Protein AF-A0A4Q2YQ82-F1 (afdb_monomer_lite)

Sequence (130 aa):
MTSNPEAQRTDAHSRRFLKTVAGVIALMSAVQLYVMLYMTPKFGVIFADMFSEREVPPLGALVIRYQWALAAFACLLPISGWLIARYAPIPRMAAAGLAIILGVVIAQVPLTTFALLAPVIRLVNSLSPK

Secondary structure (DSSP, 8-state):
----HHHHHHHHHHHHHHHHHHHHHHHHHHHHHHIIIIIHHHHHHHHHHHTTTSPPPHHHHHHHHTHHHHHHHHHHHHHHHHHHHHH-SSHHHHHHHHHHHHHHHHHHHHHHHHHHHHHHHHHHHHHS--

Structure (mmCIF, N/CA/C/O backbone):
data_AF-A0A4Q2YQ82-F1
#
_entry.id   AF-A0A4Q2YQ82-F1
#
loop_
_atom_site.group_PDB
_atom_site.id
_atom_site.type_symbol
_atom_site.label_atom_id
_atom_site.label_alt_id
_atom_site.label_comp_id
_atom_site.label_asym_id
_atom_site.label_entity_id
_atom_site.label_seq_id
_atom_site.pdbx_PDB_ins_code
_atom_site.Cartn_x
_atom_site.Cartn_y
_atom_site.Cartn_z
_atom_site.occupancy
_atom_site.B_iso_or_equiv
_atom_site.auth_seq_id
_atom_site.auth_comp_id
_atom_site.auth_asym_id
_atom_site.auth_atom_id
_atom_site.pdbx_PDB_model_num
ATOM 1 N N . MET A 1 1 ? 29.398 -1.795 -35.913 1.00 52.28 1 MET A N 1
ATOM 2 C CA . MET A 1 1 ? 28.668 -1.163 -34.792 1.00 52.28 1 MET A CA 1
ATOM 3 C C . MET A 1 1 ? 28.914 -1.986 -33.537 1.00 52.28 1 MET A C 1
ATOM 5 O O . MET A 1 1 ? 28.228 -2.972 -33.311 1.00 52.28 1 MET A O 1
ATOM 9 N N . THR A 1 2 ? 29.955 -1.658 -32.778 1.00 53.69 2 THR A N 1
ATOM 10 C CA . THR A 1 2 ? 30.271 -2.310 -31.502 1.00 53.69 2 THR A CA 1
ATOM 11 C C . THR A 1 2 ? 29.435 -1.647 -30.411 1.00 53.69 2 THR A C 1
ATOM 13 O O . THR A 1 2 ? 29.617 -0.474 -30.097 1.00 53.69 2 THR A O 1
ATOM 16 N N . SER A 1 3 ? 28.453 -2.368 -29.873 1.00 57.53 3 SER A N 1
ATOM 17 C CA . SER A 1 3 ? 27.692 -1.917 -28.706 1.00 57.53 3 SER A CA 1
ATOM 18 C C . SER A 1 3 ? 28.648 -1.711 -27.531 1.00 57.53 3 SER A C 1
ATOM 20 O O . SER A 1 3 ? 29.357 -2.646 -27.161 1.00 57.53 3 SER A O 1
ATOM 22 N N . ASN A 1 4 ? 28.675 -0.505 -26.958 1.00 70.81 4 ASN A N 1
ATOM 23 C CA . ASN A 1 4 ? 29.512 -0.178 -25.806 1.00 70.81 4 ASN A CA 1
ATOM 24 C C . ASN A 1 4 ? 29.143 -1.103 -24.618 1.00 70.81 4 ASN A C 1
ATOM 26 O O . ASN A 1 4 ? 28.001 -1.048 -24.146 1.00 70.81 4 ASN A O 1
ATOM 30 N N . PRO A 1 5 ? 30.058 -1.966 -24.138 1.00 66.50 5 PRO A N 1
ATOM 31 C CA . PRO A 1 5 ? 29.764 -2.938 -23.083 1.00 66.50 5 PRO A CA 1
ATOM 32 C C . PRO A 1 5 ? 29.368 -2.283 -21.748 1.00 66.50 5 PRO A C 1
ATOM 34 O O . PRO A 1 5 ? 28.644 -2.894 -20.957 1.00 66.50 5 PRO A O 1
ATOM 37 N N . GLU A 1 6 ? 29.768 -1.031 -21.503 1.00 62.78 6 GLU A N 1
ATOM 38 C CA . GLU A 1 6 ? 29.341 -0.266 -20.323 1.00 62.78 6 GLU A CA 1
ATOM 39 C C . GLU A 1 6 ? 27.854 0.114 -20.382 1.00 62.78 6 GLU A C 1
ATOM 41 O O . GLU A 1 6 ? 27.138 -0.008 -19.383 1.00 62.78 6 GLU A O 1
ATOM 46 N N . ALA A 1 7 ? 27.346 0.481 -21.565 1.00 61.66 7 ALA A N 1
ATOM 47 C CA . ALA A 1 7 ? 25.927 0.780 -21.760 1.00 61.66 7 ALA A CA 1
ATOM 48 C C . ALA A 1 7 ? 25.063 -0.474 -21.522 1.00 61.66 7 ALA A C 1
ATOM 50 O O . ALA A 1 7 ? 24.072 -0.422 -20.793 1.00 61.66 7 ALA A O 1
ATOM 51 N N . GLN A 1 8 ? 25.507 -1.638 -22.014 1.00 62.38 8 GLN A N 1
ATOM 52 C CA . GLN A 1 8 ? 24.805 -2.911 -21.798 1.00 62.38 8 GLN A CA 1
ATOM 53 C C . GLN A 1 8 ? 24.761 -3.349 -20.322 1.00 62.38 8 GLN A C 1
ATOM 55 O O . GLN A 1 8 ? 23.740 -3.876 -19.869 1.00 62.38 8 GLN A O 1
ATOM 60 N N . ARG A 1 9 ? 25.829 -3.123 -19.540 1.00 64.06 9 ARG A N 1
ATOM 61 C CA . ARG A 1 9 ? 25.835 -3.430 -18.094 1.00 64.06 9 ARG A CA 1
ATOM 62 C C . ARG A 1 9 ? 24.880 -2.528 -17.308 1.00 64.06 9 ARG A C 1
ATOM 64 O O . ARG A 1 9 ? 24.170 -3.012 -16.423 1.00 64.06 9 ARG A O 1
ATOM 71 N N . THR A 1 10 ? 24.829 -1.246 -17.661 1.00 64.25 10 THR A N 1
ATOM 72 C CA . THR A 1 10 ? 23.986 -0.245 -16.989 1.00 64.25 10 THR A CA 1
ATOM 73 C C . THR A 1 10 ? 22.493 -0.526 -17.210 1.00 64.25 10 THR A C 1
ATOM 75 O O . THR A 1 10 ? 21.688 -0.438 -16.274 1.00 64.25 10 THR A O 1
ATOM 78 N N . ASP A 1 11 ? 22.125 -0.986 -18.407 1.00 66.88 11 ASP A N 1
ATOM 79 C CA . ASP A 1 11 ? 20.749 -1.367 -18.742 1.00 66.88 11 ASP A CA 1
ATOM 80 C C . ASP A 1 11 ? 20.297 -2.648 -18.025 1.00 66.88 11 ASP A C 1
ATOM 82 O O . ASP A 1 11 ? 19.166 -2.728 -17.530 1.00 66.88 11 ASP A O 1
ATOM 86 N N . ALA A 1 12 ? 21.174 -3.650 -17.920 1.00 71.94 12 ALA A N 1
ATOM 87 C CA . ALA A 1 12 ? 20.868 -4.900 -17.226 1.00 71.94 12 ALA A CA 1
ATOM 88 C C . ALA A 1 12 ? 20.663 -4.689 -15.715 1.00 71.94 12 ALA A C 1
ATOM 90 O O . ALA A 1 12 ? 19.720 -5.242 -15.136 1.00 71.94 12 ALA A O 1
ATOM 91 N N . HIS A 1 13 ? 21.502 -3.859 -15.084 1.00 74.62 13 HIS A N 1
ATOM 92 C CA . HIS A 1 13 ? 21.362 -3.498 -13.673 1.00 74.62 13 HIS A CA 1
ATOM 93 C C . HIS A 1 13 ? 20.066 -2.711 -13.419 1.00 74.62 13 HIS A C 1
ATOM 95 O O . HIS A 1 13 ? 19.300 -3.051 -12.515 1.00 74.62 13 HIS A O 1
ATOM 101 N N . SER A 1 14 ? 19.760 -1.730 -14.273 1.00 72.56 14 SER A N 1
ATOM 102 C CA . SER A 1 14 ? 18.537 -0.919 -14.173 1.00 72.56 14 SER A CA 1
ATOM 103 C C . SER A 1 14 ? 17.269 -1.766 -14.301 1.00 72.56 14 SER A C 1
ATOM 105 O O . SER A 1 14 ? 16.339 -1.627 -13.509 1.00 72.56 14 SER A O 1
ATOM 107 N N . ARG A 1 15 ? 17.236 -2.718 -15.241 1.00 75.19 15 ARG A N 1
ATOM 108 C CA . ARG A 1 15 ? 16.094 -3.636 -15.404 1.00 75.19 15 ARG A CA 1
ATOM 109 C C . ARG A 1 15 ? 15.919 -4.579 -14.215 1.00 75.19 15 ARG A C 1
ATOM 111 O O . ARG A 1 15 ? 14.782 -4.870 -13.847 1.00 75.19 15 ARG A O 1
ATOM 118 N N . ARG A 1 16 ? 17.011 -5.068 -13.614 1.00 81.50 16 ARG A N 1
ATOM 119 C CA . ARG A 1 16 ? 16.941 -5.877 -12.383 1.00 81.50 16 ARG A CA 1
ATOM 120 C C . ARG A 1 16 ? 16.402 -5.053 -11.218 1.0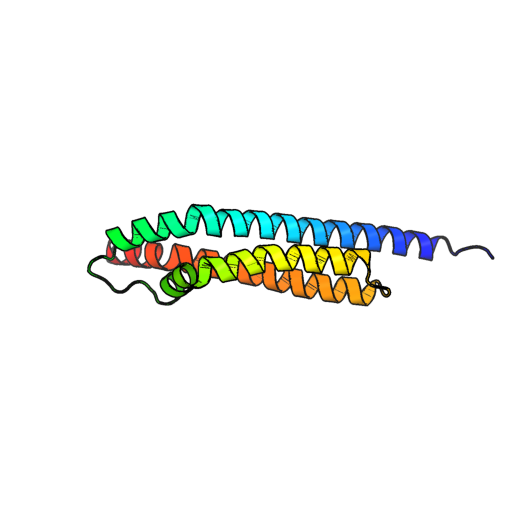0 81.50 16 ARG A C 1
ATOM 122 O O . ARG A 1 16 ? 15.481 -5.512 -10.555 1.00 81.50 16 ARG A O 1
ATOM 129 N N . PHE A 1 17 ? 16.900 -3.832 -11.035 1.00 81.75 17 PHE A N 1
ATOM 130 C CA . PHE A 1 17 ? 16.421 -2.919 -9.998 1.00 81.75 17 PHE A CA 1
ATOM 131 C C . PHE A 1 17 ? 14.915 -2.641 -10.120 1.00 81.75 17 PHE A C 1
ATOM 133 O O . PHE A 1 17 ? 14.182 -2.824 -9.152 1.00 81.75 17 PHE A O 1
ATOM 140 N N . LEU A 1 18 ? 14.426 -2.302 -11.319 1.00 80.50 18 LEU A N 1
ATOM 141 C CA . LEU A 1 18 ? 12.998 -2.050 -11.561 1.00 80.50 18 LEU A CA 1
ATOM 142 C C . LEU A 1 18 ? 12.124 -3.274 -11.237 1.00 80.50 18 LEU A C 1
ATOM 144 O O . LEU A 1 18 ? 11.061 -3.125 -10.638 1.00 80.50 18 LEU A O 1
ATOM 148 N N . LYS A 1 19 ? 12.582 -4.487 -11.582 1.00 80.06 19 LYS A N 1
ATOM 149 C CA . LYS A 1 19 ? 11.882 -5.735 -11.233 1.00 80.06 19 LYS A CA 1
ATOM 150 C C . LYS A 1 19 ? 11.841 -5.968 -9.726 1.00 80.06 19 LYS A C 1
ATOM 152 O O . LYS A 1 19 ? 10.790 -6.340 -9.212 1.00 80.06 19 LYS A O 1
ATOM 157 N N . THR A 1 20 ? 12.952 -5.736 -9.026 1.00 84.25 20 THR A N 1
ATOM 158 C CA . THR A 1 20 ? 13.005 -5.853 -7.564 1.00 84.25 20 THR A CA 1
ATOM 159 C C . THR A 1 20 ? 12.040 -4.871 -6.909 1.00 84.25 20 THR A C 1
ATOM 161 O O . THR A 1 20 ? 11.242 -5.281 -6.073 1.00 84.25 20 THR A O 1
ATOM 164 N N . VAL A 1 21 ? 12.044 -3.603 -7.330 1.00 81.69 21 VAL A N 1
ATOM 165 C CA . VAL A 1 21 ? 11.141 -2.574 -6.789 1.00 81.69 21 VAL A CA 1
ATOM 166 C C . VAL A 1 21 ? 9.675 -2.927 -7.045 1.00 81.69 21 VAL A C 1
ATOM 168 O O . VAL A 1 21 ? 8.868 -2.879 -6.120 1.00 81.69 21 VAL A O 1
ATOM 171 N N . ALA A 1 22 ? 9.326 -3.353 -8.262 1.00 82.12 22 ALA A N 1
ATOM 172 C CA . ALA A 1 22 ? 7.971 -3.809 -8.573 1.00 82.12 22 ALA A CA 1
ATOM 173 C C . ALA A 1 22 ? 7.557 -5.025 -7.719 1.00 82.12 22 ALA A C 1
ATOM 175 O O . ALA A 1 22 ? 6.423 -5.086 -7.245 1.00 82.12 22 ALA A O 1
ATOM 176 N N . GLY A 1 23 ? 8.480 -5.962 -7.475 1.00 83.94 23 GLY A N 1
ATOM 177 C CA . GLY A 1 23 ? 8.258 -7.103 -6.585 1.00 83.94 23 GLY A CA 1
ATOM 178 C C . GLY A 1 23 ? 8.024 -6.691 -5.129 1.00 83.94 23 GLY A C 1
ATOM 179 O O . GLY A 1 23 ? 7.109 -7.207 -4.492 1.00 83.94 23 GLY A O 1
ATOM 180 N N . VAL A 1 24 ? 8.791 -5.725 -4.616 1.00 85.75 24 VAL A N 1
ATOM 181 C CA . VAL A 1 24 ? 8.604 -5.173 -3.263 1.00 85.75 24 VAL A CA 1
ATOM 182 C C . VAL A 1 24 ? 7.245 -4.486 -3.135 1.00 85.75 24 VAL A C 1
ATOM 184 O O . VAL A 1 24 ? 6.541 -4.731 -2.158 1.00 85.75 24 VAL A O 1
ATOM 187 N N . ILE A 1 25 ? 6.841 -3.688 -4.129 1.00 85.81 25 ILE A N 1
ATOM 188 C CA . ILE A 1 25 ? 5.512 -3.055 -4.165 1.00 85.81 25 ILE A CA 1
ATOM 189 C C . ILE A 1 25 ? 4.419 -4.127 -4.119 1.00 85.81 25 ILE A C 1
ATOM 191 O O . ILE A 1 25 ? 3.518 -4.038 -3.291 1.00 85.81 25 ILE A O 1
ATOM 195 N N . ALA A 1 26 ? 4.521 -5.172 -4.946 1.00 85.25 26 ALA A N 1
ATOM 196 C CA . ALA A 1 26 ? 3.558 -6.272 -4.953 1.00 85.25 26 ALA A CA 1
ATOM 197 C C . ALA A 1 26 ? 3.477 -7.002 -3.606 1.00 85.25 26 ALA A C 1
ATOM 199 O O . ALA A 1 26 ? 2.377 -7.273 -3.124 1.00 85.25 26 ALA A O 1
ATOM 200 N N . LEU A 1 27 ? 4.621 -7.274 -2.974 1.00 87.00 27 LEU A N 1
ATOM 201 C CA . LEU A 1 27 ? 4.671 -7.919 -1.665 1.00 87.00 27 LEU A CA 1
ATOM 202 C C . LEU A 1 27 ? 4.028 -7.045 -0.578 1.00 87.00 27 LEU A C 1
ATOM 204 O O . LEU A 1 27 ? 3.185 -7.529 0.174 1.00 87.00 27 LEU A O 1
ATOM 208 N N . MET A 1 28 ? 4.388 -5.761 -0.512 1.00 84.44 28 MET A N 1
ATOM 209 C CA . MET A 1 28 ? 3.820 -4.818 0.459 1.00 84.44 28 MET A CA 1
ATOM 210 C C . MET A 1 28 ? 2.307 -4.666 0.269 1.00 84.44 28 MET A C 1
ATOM 212 O O . MET A 1 28 ? 1.554 -4.723 1.239 1.00 84.44 28 MET A O 1
ATOM 216 N N . SER A 1 29 ? 1.853 -4.559 -0.979 1.00 83.00 29 SER A N 1
ATOM 217 C CA . SER A 1 29 ? 0.435 -4.530 -1.332 1.00 83.00 29 SER A CA 1
ATOM 218 C C . SER A 1 29 ? -0.310 -5.796 -0.917 1.00 83.00 29 SER A C 1
ATOM 220 O O . SER A 1 29 ? -1.420 -5.698 -0.401 1.00 83.00 29 SER A O 1
ATOM 222 N N . ALA A 1 30 ? 0.288 -6.979 -1.090 1.00 83.81 30 ALA A N 1
ATOM 223 C CA . ALA A 1 30 ? -0.311 -8.240 -0.656 1.00 83.81 30 ALA A CA 1
ATOM 224 C C . ALA A 1 30 ? -0.449 -8.309 0.873 1.00 83.81 30 ALA A C 1
ATOM 226 O O . ALA A 1 30 ? -1.509 -8.678 1.381 1.00 83.81 30 ALA A O 1
ATOM 227 N N . VAL A 1 31 ? 0.588 -7.892 1.611 1.00 85.31 31 VAL A N 1
ATOM 228 C CA . VAL A 1 31 ? 0.531 -7.777 3.078 1.00 85.31 31 VAL A CA 1
ATOM 229 C C . VAL A 1 31 ? -0.564 -6.796 3.494 1.00 85.31 31 VAL A C 1
ATOM 231 O O . VAL A 1 31 ? -1.344 -7.087 4.399 1.00 85.31 31 VAL A O 1
ATOM 234 N N . GLN A 1 32 ? -0.678 -5.656 2.815 1.00 81.38 32 GLN A N 1
ATOM 235 C CA . GLN A 1 32 ? -1.689 -4.656 3.136 1.00 81.38 32 GLN A CA 1
ATOM 236 C C . GLN A 1 32 ? -3.108 -5.134 2.827 1.00 81.38 32 GLN A C 1
ATOM 238 O O . GLN A 1 32 ? -4.012 -4.913 3.629 1.00 81.38 32 GLN A O 1
ATOM 243 N N . LEU A 1 33 ? -3.301 -5.842 1.714 1.00 84.44 33 LEU A N 1
ATOM 244 C CA . LEU A 1 33 ? -4.572 -6.474 1.381 1.00 84.44 33 LEU A CA 1
ATOM 245 C C . LEU A 1 33 ? -4.958 -7.518 2.437 1.00 84.44 33 LEU A C 1
ATOM 247 O O . LEU A 1 33 ? -6.103 -7.541 2.879 1.00 84.44 33 LEU A O 1
ATOM 251 N N . TYR A 1 34 ? -4.000 -8.327 2.895 1.00 84.75 34 TYR A N 1
ATOM 252 C CA . TYR A 1 34 ? -4.219 -9.277 3.985 1.00 84.75 34 TYR A CA 1
ATOM 253 C C . TYR A 1 34 ? -4.647 -8.569 5.278 1.00 84.75 34 TYR A C 1
ATOM 255 O O . TYR A 1 34 ? -5.656 -8.940 5.874 1.00 84.75 34 TYR A O 1
ATOM 263 N N . VAL A 1 35 ? -3.944 -7.509 5.692 1.00 80.19 35 VAL A N 1
ATOM 264 C CA . VAL A 1 35 ? -4.328 -6.714 6.871 1.00 80.19 35 VAL A CA 1
ATOM 265 C C . VAL A 1 35 ? -5.736 -6.130 6.698 1.00 80.19 35 VAL A C 1
ATOM 267 O O . VAL A 1 35 ? -6.558 -6.245 7.605 1.00 80.19 35 VAL A O 1
ATOM 270 N N . MET A 1 36 ? -6.058 -5.579 5.528 1.00 78.06 36 MET A N 1
ATOM 271 C CA . MET A 1 36 ? -7.370 -4.975 5.275 1.00 78.06 36 MET A CA 1
ATOM 272 C C . MET A 1 36 ? -8.515 -5.988 5.274 1.00 78.06 36 MET A C 1
ATOM 274 O O . MET A 1 36 ? -9.570 -5.707 5.834 1.00 78.06 36 MET A O 1
ATOM 278 N N . LEU A 1 37 ? -8.324 -7.162 4.672 1.00 82.50 37 LEU A N 1
ATOM 279 C CA . LEU A 1 37 ? -9.383 -8.167 4.556 1.00 82.50 37 LEU A CA 1
ATOM 280 C C . LEU A 1 37 ? -9.537 -9.024 5.816 1.00 82.50 37 LEU A C 1
ATOM 282 O O . LEU A 1 37 ? -10.649 -9.444 6.121 1.00 82.50 37 LEU A O 1
ATOM 286 N N . TYR A 1 38 ? -8.451 -9.292 6.546 1.00 81.94 38 TYR A N 1
ATOM 287 C CA . TYR A 1 38 ? -8.477 -10.200 7.699 1.00 81.94 38 TYR A CA 1
ATOM 288 C C . TYR A 1 38 ? -8.356 -9.506 9.055 1.00 81.94 38 TYR A C 1
ATOM 290 O O . TYR A 1 38 ? -9.004 -9.942 10.008 1.00 81.94 38 TYR A O 1
ATOM 298 N N . MET A 1 39 ? -7.530 -8.464 9.182 1.00 74.56 39 MET A N 1
ATOM 299 C CA . MET A 1 39 ? -7.312 -7.796 10.471 1.00 74.56 39 MET A CA 1
ATOM 300 C C . MET A 1 39 ? -8.353 -6.705 10.718 1.00 74.56 39 MET A C 1
ATOM 302 O O . MET A 1 39 ? -8.956 -6.700 11.788 1.00 74.56 39 MET A O 1
ATOM 306 N N . THR A 1 40 ? -8.627 -5.826 9.748 1.00 75.50 40 THR A N 1
ATOM 307 C CA . THR A 1 40 ? -9.602 -4.725 9.899 1.00 75.50 40 THR A CA 1
ATOM 308 C C . THR A 1 40 ? -10.983 -5.172 10.394 1.00 75.50 40 THR A C 1
ATOM 310 O O . THR A 1 40 ? -11.453 -4.576 11.362 1.00 75.50 40 THR A O 1
ATOM 313 N N . PRO A 1 41 ? -11.637 -6.218 9.845 1.00 74.88 41 PRO A N 1
ATOM 314 C CA . PRO A 1 41 ? -12.937 -6.648 10.363 1.00 74.88 41 PRO A CA 1
ATOM 315 C C . PRO A 1 41 ? -12.850 -7.196 11.792 1.00 74.88 41 PRO A C 1
ATOM 317 O O . PRO A 1 41 ? -13.735 -6.925 12.599 1.00 74.88 41 PRO A O 1
ATOM 320 N N . LYS A 1 42 ? -11.764 -7.900 12.148 1.00 75.62 42 LYS A N 1
ATOM 321 C CA . LYS A 1 42 ? -11.545 -8.374 13.525 1.00 75.62 42 LYS A CA 1
ATOM 322 C C . LYS A 1 42 ? -11.361 -7.211 14.495 1.00 75.62 42 LYS A C 1
ATOM 324 O O . LYS A 1 42 ? -11.969 -7.209 15.559 1.00 75.62 42 LYS A O 1
ATOM 329 N N . PHE A 1 43 ? -10.576 -6.207 14.109 1.00 70.88 43 PHE A N 1
ATOM 330 C CA . PHE A 1 43 ? -10.451 -4.967 14.871 1.00 70.88 43 PHE A CA 1
ATOM 331 C C . PHE A 1 43 ? -11.787 -4.227 14.975 1.00 70.88 43 PHE A C 1
ATOM 333 O O . PHE A 1 43 ? -12.094 -3.707 16.037 1.00 70.88 43 PHE A O 1
ATOM 340 N N . GLY A 1 44 ? -12.610 -4.230 13.923 1.00 68.06 44 GLY A N 1
ATOM 341 C CA . GLY A 1 44 ? -13.952 -3.650 13.945 1.00 68.06 44 GLY A CA 1
ATOM 342 C C . GLY A 1 44 ? -14.862 -4.281 15.001 1.00 68.06 44 GLY A C 1
ATOM 343 O O . GLY A 1 44 ? -15.491 -3.550 15.758 1.00 68.06 44 GLY A O 1
ATOM 344 N N . VAL A 1 45 ? -14.877 -5.616 15.103 1.00 72.31 45 VAL A N 1
ATOM 345 C CA . VAL A 1 45 ? -15.632 -6.337 16.149 1.00 72.31 45 VAL A CA 1
ATOM 346 C C . VAL A 1 45 ? -15.083 -6.005 17.535 1.00 72.31 45 VAL A C 1
ATOM 348 O O . VAL A 1 45 ? -15.828 -5.596 18.416 1.00 72.31 45 VAL A O 1
ATOM 351 N N . ILE A 1 46 ? -13.762 -6.089 17.700 1.00 71.12 46 ILE A N 1
ATOM 352 C CA . ILE A 1 46 ? -13.090 -5.782 18.964 1.00 71.12 46 ILE A CA 1
ATOM 353 C C . ILE A 1 46 ? -13.375 -4.339 19.416 1.00 71.12 46 ILE A C 1
ATOM 355 O O . ILE A 1 46 ? -13.594 -4.090 20.598 1.00 71.12 46 ILE A O 1
ATOM 359 N N . PHE A 1 47 ? -13.381 -3.373 18.496 1.00 68.06 47 PHE A N 1
ATOM 360 C CA . PHE A 1 47 ? -13.699 -1.987 18.827 1.00 68.06 47 PHE A CA 1
ATOM 361 C C . PHE A 1 47 ? -15.178 -1.780 19.114 1.00 68.06 47 PHE A C 1
ATOM 363 O O . PHE A 1 47 ? -15.479 -1.025 20.028 1.00 68.06 47 PHE A O 1
ATOM 370 N N . ALA A 1 48 ? -16.084 -2.445 18.398 1.00 67.50 48 ALA A N 1
ATOM 371 C CA . ALA A 1 48 ? -17.507 -2.389 18.720 1.00 67.50 48 ALA A CA 1
ATOM 372 C C . ALA A 1 48 ? -17.781 -2.896 20.148 1.00 67.50 48 ALA A C 1
ATOM 374 O O . ALA A 1 48 ? -18.540 -2.262 20.879 1.00 67.50 48 ALA A O 1
ATOM 375 N N . ASP A 1 49 ? -17.092 -3.960 20.569 1.00 67.88 49 ASP A N 1
ATOM 376 C CA . ASP A 1 49 ? -17.205 -4.501 21.927 1.00 67.88 49 ASP A CA 1
ATOM 377 C C . ASP A 1 49 ? -16.550 -3.588 22.978 1.00 67.88 49 ASP A C 1
ATOM 379 O O . ASP A 1 49 ? -17.130 -3.336 24.034 1.00 67.88 49 ASP A O 1
ATOM 383 N N . MET A 1 50 ? -15.349 -3.061 22.705 1.00 64.19 50 MET A N 1
ATOM 384 C CA . MET A 1 50 ? -14.582 -2.263 23.677 1.00 64.19 50 MET A CA 1
ATOM 385 C C . MET A 1 50 ? -15.014 -0.792 23.781 1.00 64.19 50 MET A C 1
ATOM 387 O O . MET A 1 50 ? -14.746 -0.147 24.796 1.00 64.19 50 MET A O 1
ATOM 391 N N . PHE A 1 51 ? -15.642 -0.242 22.742 1.00 62.75 51 PHE A N 1
ATOM 392 C CA . PHE A 1 51 ? -16.042 1.165 22.648 1.00 62.75 51 PHE A CA 1
ATOM 393 C C . PHE A 1 51 ? -17.565 1.338 22.548 1.00 62.75 51 PHE A C 1
ATOM 395 O O . PHE A 1 51 ? -18.029 2.392 22.125 1.00 62.75 51 PHE A O 1
ATOM 402 N N . SER A 1 52 ? -18.359 0.354 22.985 1.00 57.00 52 SER A N 1
ATOM 403 C CA . SER A 1 52 ? -19.830 0.452 23.018 1.00 57.00 52 SER A CA 1
ATOM 404 C C . SER A 1 52 ? -20.352 1.712 23.735 1.00 57.00 52 SER A C 1
ATOM 406 O O . SER A 1 52 ? -21.424 2.206 23.395 1.00 57.00 52 SER A O 1
ATOM 408 N N . GLU A 1 53 ? -19.559 2.289 24.648 1.00 55.19 53 GLU A N 1
ATOM 409 C CA . GLU A 1 53 ? -19.860 3.538 25.366 1.00 55.19 53 GLU A CA 1
ATOM 410 C C . GLU A 1 53 ? -18.922 4.725 25.039 1.00 55.19 53 GLU A C 1
ATOM 412 O O . GLU A 1 53 ? -19.046 5.793 25.640 1.00 55.19 53 GLU A O 1
ATOM 417 N N . ARG A 1 54 ? -17.955 4.588 24.117 1.00 56.66 54 ARG A N 1
ATOM 418 C CA . ARG A 1 54 ? -16.952 5.638 23.820 1.00 56.66 54 ARG A CA 1
ATOM 419 C C . ARG A 1 54 ? -16.802 5.867 22.315 1.00 56.66 54 ARG A C 1
ATOM 421 O O . ARG A 1 54 ? -16.783 4.931 21.534 1.00 56.66 54 ARG A O 1
ATOM 428 N N . GLU A 1 55 ? -16.626 7.114 21.885 1.00 61.75 55 GLU A N 1
ATOM 429 C CA . GLU A 1 55 ? -16.446 7.424 20.459 1.00 61.75 55 GLU A CA 1
ATOM 430 C C . GLU A 1 55 ? -15.190 6.744 19.879 1.00 61.75 55 GLU A C 1
ATOM 432 O O . GLU A 1 55 ? -14.068 6.929 20.366 1.00 61.75 55 GLU A O 1
ATOM 437 N N . VAL A 1 56 ? -15.373 5.963 18.808 1.00 61.53 56 VAL A N 1
ATOM 438 C CA . VAL A 1 56 ? -14.267 5.358 18.053 1.00 61.53 56 VAL A CA 1
ATOM 439 C C . VAL A 1 56 ? -13.400 6.481 17.468 1.00 61.53 56 VAL A C 1
ATOM 441 O O . VAL A 1 56 ? -13.939 7.411 16.864 1.00 61.53 56 VAL A O 1
ATOM 444 N N . PRO A 1 57 ? -12.058 6.419 17.581 1.00 65.75 57 PRO A N 1
ATOM 445 C CA . PRO A 1 57 ? -11.188 7.445 17.020 1.00 65.75 57 PRO A CA 1
ATOM 446 C C . PRO A 1 57 ? -11.461 7.663 15.521 1.00 65.75 57 PRO A C 1
ATOM 448 O O . PRO A 1 57 ? -11.560 6.680 14.777 1.00 65.75 57 PRO A O 1
ATOM 451 N N . PRO A 1 58 ? -11.509 8.921 15.040 1.00 68.19 58 PRO A N 1
ATOM 452 C CA . PRO A 1 58 ? -11.943 9.242 13.678 1.00 68.19 58 PRO A CA 1
ATOM 453 C C . PRO A 1 58 ? -11.104 8.544 12.599 1.00 68.19 58 PRO A C 1
ATOM 455 O O . PRO A 1 58 ? -11.639 8.125 11.579 1.00 68.19 58 PRO A O 1
ATOM 458 N N . LEU A 1 59 ? -9.806 8.337 12.848 1.00 65.25 59 LEU A N 1
ATOM 459 C CA . LEU A 1 59 ? -8.914 7.598 11.946 1.00 65.25 59 LEU A CA 1
ATOM 460 C C . LEU A 1 59 ? -9.281 6.109 11.821 1.00 65.25 59 LEU A C 1
ATOM 462 O O . LEU A 1 59 ? -9.259 5.573 10.716 1.00 65.25 59 LEU A O 1
ATOM 466 N N . GLY A 1 60 ? -9.652 5.450 12.922 1.00 67.19 60 GLY A N 1
ATOM 467 C CA . GLY A 1 60 ? -10.066 4.043 12.912 1.00 67.19 60 GLY A CA 1
ATOM 468 C C . GLY A 1 60 ? -11.410 3.852 12.205 1.00 67.19 60 GLY A C 1
ATOM 469 O O . GLY A 1 60 ? -11.551 2.962 11.366 1.00 67.19 60 GLY A O 1
ATOM 470 N N . ALA A 1 61 ? -12.365 4.755 12.456 1.00 69.81 61 ALA A N 1
ATOM 471 C CA . ALA A 1 61 ? -13.654 4.768 11.764 1.00 69.81 61 ALA A CA 1
ATOM 472 C C . ALA A 1 61 ? -13.497 4.965 10.245 1.00 69.81 61 ALA A C 1
ATOM 474 O O . ALA A 1 61 ? -14.193 4.325 9.455 1.00 69.81 61 ALA A O 1
ATOM 475 N N . LEU A 1 62 ? -12.549 5.811 9.825 1.00 71.00 62 LEU A N 1
ATOM 476 C CA . LEU A 1 62 ? -12.268 6.068 8.413 1.00 71.00 62 LEU A CA 1
ATOM 477 C C . LEU A 1 62 ? -11.691 4.827 7.713 1.00 71.00 62 LEU A C 1
ATOM 479 O O . LEU A 1 62 ? -12.125 4.495 6.611 1.00 71.00 62 LEU A O 1
ATOM 483 N N . VAL A 1 63 ? -10.780 4.098 8.367 1.00 72.31 63 VAL A N 1
ATOM 484 C CA . VAL A 1 63 ? -10.213 2.851 7.823 1.00 72.31 63 VAL A CA 1
ATOM 485 C C . VAL A 1 63 ? -11.268 1.755 7.696 1.00 72.31 63 VAL A C 1
ATOM 487 O O . VAL A 1 63 ? -11.323 1.100 6.658 1.00 72.31 63 VAL A O 1
ATOM 490 N N . ILE A 1 64 ? -12.138 1.586 8.695 1.00 74.44 64 ILE A N 1
ATOM 491 C CA . ILE A 1 64 ? -13.223 0.593 8.639 1.00 74.44 64 ILE A CA 1
ATOM 492 C C . ILE A 1 64 ? -14.215 0.949 7.523 1.00 74.44 64 ILE A C 1
ATOM 494 O O . ILE A 1 64 ? -14.563 0.100 6.701 1.00 74.44 64 ILE A O 1
ATOM 498 N N . ARG A 1 65 ? -14.630 2.221 7.436 1.00 79.06 65 ARG A N 1
ATOM 499 C CA . ARG A 1 65 ? -15.601 2.684 6.433 1.00 79.06 65 ARG A CA 1
ATOM 500 C C . ARG A 1 65 ? -15.082 2.550 5.003 1.00 79.06 65 ARG A C 1
ATOM 502 O O . ARG A 1 65 ? -15.840 2.166 4.116 1.00 79.06 65 ARG A O 1
ATOM 509 N N . TYR A 1 66 ? -13.807 2.857 4.772 1.00 78.88 66 TYR A N 1
ATOM 510 C CA . TYR A 1 66 ? -13.197 2.833 3.441 1.00 78.88 66 TYR A CA 1
ATOM 511 C C . TYR A 1 66 ? -12.338 1.587 3.181 1.00 78.88 66 TYR A C 1
ATOM 513 O O . TYR A 1 66 ? -11.554 1.584 2.232 1.00 78.88 66 TYR A O 1
ATOM 521 N N . GLN A 1 67 ? -12.501 0.508 3.957 1.00 77.44 67 GLN A N 1
ATOM 522 C CA . GLN A 1 67 ? -11.678 -0.708 3.843 1.00 77.44 67 GLN A CA 1
ATOM 523 C C . GLN A 1 67 ? -11.636 -1.277 2.415 1.00 77.44 67 GLN A C 1
ATOM 525 O O . GLN A 1 67 ? -10.580 -1.672 1.929 1.00 77.44 67 GLN A O 1
ATOM 530 N N . TRP A 1 68 ? -12.769 -1.254 1.707 1.00 78.50 68 TRP A N 1
ATOM 531 C CA . TRP A 1 68 ? -12.879 -1.771 0.343 1.00 78.50 68 TRP A CA 1
ATOM 532 C C . TRP A 1 68 ? -12.177 -0.875 -0.673 1.00 78.50 68 TRP A C 1
ATOM 534 O O . TRP A 1 68 ? -11.526 -1.374 -1.587 1.00 78.50 68 TRP A O 1
ATOM 544 N N . ALA A 1 69 ? -12.255 0.445 -0.486 1.00 80.94 69 ALA A N 1
ATOM 545 C CA . ALA A 1 69 ? -11.512 1.392 -1.307 1.00 80.94 69 ALA A CA 1
ATOM 546 C C . ALA A 1 69 ? -10.002 1.217 -1.086 1.00 80.94 69 ALA A C 1
ATOM 548 O O . ALA A 1 69 ? -9.247 1.128 -2.050 1.00 80.94 69 ALA A O 1
ATOM 549 N N . LEU A 1 70 ? -9.565 1.078 0.169 1.00 78.31 70 LEU A N 1
ATOM 550 C CA . LEU A 1 70 ? -8.163 0.825 0.516 1.00 78.31 70 LEU A CA 1
ATOM 551 C C . LEU A 1 70 ? -7.658 -0.511 -0.051 1.00 78.31 70 LEU A C 1
ATOM 553 O O . LEU A 1 70 ? -6.543 -0.563 -0.567 1.00 78.31 70 LEU A O 1
ATOM 557 N N . ALA A 1 71 ? -8.478 -1.565 -0.015 1.00 79.31 71 ALA A N 1
ATOM 558 C CA . ALA A 1 71 ? -8.173 -2.852 -0.636 1.00 79.31 71 ALA A CA 1
ATOM 559 C C . ALA A 1 71 ? -8.051 -2.737 -2.166 1.00 79.31 71 ALA A C 1
ATOM 561 O O . ALA A 1 71 ? -7.101 -3.257 -2.750 1.00 79.31 71 ALA A O 1
ATOM 562 N N . ALA A 1 72 ? -8.954 -1.998 -2.818 1.00 83.56 72 ALA A N 1
ATOM 563 C CA . ALA A 1 72 ? -8.864 -1.730 -4.251 1.00 83.56 72 ALA A CA 1
ATOM 564 C C . ALA A 1 72 ? -7.577 -0.963 -4.602 1.00 83.56 72 ALA A C 1
ATOM 566 O O . ALA A 1 72 ? -6.870 -1.350 -5.533 1.00 83.56 72 ALA A O 1
ATOM 567 N N . PHE A 1 73 ? -7.211 0.062 -3.824 1.00 81.50 73 PHE A N 1
ATOM 568 C CA . PHE A 1 73 ? -5.938 0.773 -3.991 1.00 81.50 73 PHE A CA 1
ATOM 569 C C . PHE A 1 73 ? -4.728 -0.148 -3.805 1.00 81.50 73 PHE A C 1
ATOM 571 O O . PHE A 1 73 ? -3.802 -0.104 -4.619 1.00 81.50 73 PHE A O 1
ATOM 578 N N . AL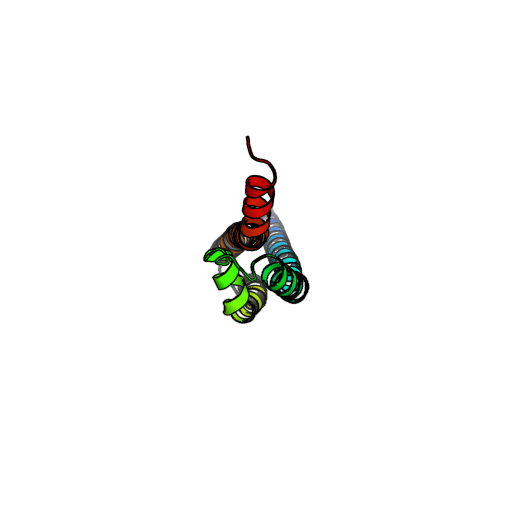A A 1 74 ? -4.757 -1.026 -2.798 1.00 81.50 74 ALA A N 1
ATOM 579 C CA . ALA A 1 74 ? -3.701 -2.008 -2.572 1.00 81.50 74 ALA A CA 1
ATOM 580 C C . ALA A 1 74 ? -3.513 -2.941 -3.780 1.00 81.50 74 ALA A C 1
ATOM 582 O O . ALA A 1 74 ? -2.378 -3.306 -4.072 1.00 81.50 74 ALA A O 1
ATOM 583 N N . CYS A 1 75 ? -4.576 -3.263 -4.526 1.00 84.81 75 CYS A N 1
ATOM 584 C CA . CYS A 1 75 ? -4.503 -4.045 -5.765 1.00 84.81 75 CYS A CA 1
ATOM 585 C C . CYS A 1 75 ? -4.078 -3.221 -6.996 1.00 84.81 75 CYS A C 1
ATOM 587 O O . CYS A 1 75 ? -3.342 -3.720 -7.846 1.00 84.81 75 CYS A O 1
ATOM 589 N N . LEU A 1 76 ? -4.507 -1.961 -7.113 1.00 85.62 76 LEU A N 1
ATOM 590 C CA . LEU A 1 76 ? -4.220 -1.113 -8.280 1.00 85.62 76 LEU A CA 1
ATOM 591 C C . LEU A 1 76 ? -2.763 -0.619 -8.329 1.00 85.62 76 LEU A C 1
ATOM 593 O O . LEU A 1 76 ? -2.188 -0.487 -9.414 1.00 85.62 76 LEU A O 1
ATOM 597 N N . LEU A 1 77 ? -2.137 -0.374 -7.177 1.00 83.25 77 LEU A N 1
ATOM 598 C CA . LEU A 1 77 ? -0.736 0.059 -7.085 1.00 83.25 77 LEU A CA 1
ATOM 599 C C . LEU A 1 77 ? 0.273 -0.951 -7.678 1.00 83.25 77 LEU A C 1
ATOM 601 O O . LEU A 1 77 ? 1.103 -0.546 -8.491 1.00 83.25 77 LEU A O 1
ATOM 605 N N . PRO A 1 78 ? 0.218 -2.259 -7.377 1.00 81.25 78 PRO A N 1
ATOM 606 C CA . PRO A 1 78 ? 1.135 -3.225 -7.969 1.00 81.25 78 PRO A CA 1
ATOM 607 C C . PRO A 1 78 ? 0.822 -3.493 -9.441 1.00 81.25 78 PRO A C 1
ATOM 609 O O . PRO A 1 78 ? 1.750 -3.706 -10.219 1.00 81.25 78 PRO A O 1
ATOM 612 N N . ILE A 1 79 ? -0.449 -3.415 -9.859 1.00 86.25 79 ILE A N 1
ATOM 613 C CA . ILE A 1 79 ? -0.827 -3.512 -11.279 1.00 86.25 79 ILE A CA 1
ATOM 614 C C . ILE A 1 79 ? -0.225 -2.344 -12.066 1.00 86.25 79 ILE A C 1
ATOM 616 O O . ILE A 1 79 ? 0.419 -2.559 -13.093 1.00 86.25 79 ILE A O 1
ATOM 620 N N . SER A 1 80 ? -0.374 -1.112 -11.573 1.00 84.38 80 SER A N 1
ATOM 621 C CA . SER A 1 80 ? 0.219 0.068 -12.213 1.00 84.38 80 SER A CA 1
ATOM 622 C C . SER A 1 80 ? 1.750 0.026 -12.188 1.00 84.38 80 SER A C 1
ATOM 624 O O . SER A 1 80 ? 2.374 0.283 -13.217 1.00 84.38 80 SER A O 1
ATOM 626 N N . GLY A 1 81 ? 2.367 -0.409 -11.084 1.00 80.94 81 GLY A N 1
ATOM 627 C CA . GLY A 1 81 ? 3.813 -0.638 -11.001 1.00 80.94 81 GLY A CA 1
ATOM 628 C C . GLY A 1 81 ? 4.313 -1.671 -12.017 1.00 80.94 81 GLY A C 1
ATOM 629 O O . GLY A 1 81 ? 5.323 -1.450 -12.686 1.00 80.94 81 GLY A O 1
ATOM 630 N N . TRP A 1 82 ? 3.578 -2.769 -12.205 1.00 82.81 82 TRP A N 1
ATOM 631 C CA . TRP A 1 82 ? 3.899 -3.786 -13.206 1.00 82.81 82 TRP A CA 1
ATOM 632 C C . TRP A 1 82 ? 3.764 -3.262 -14.640 1.00 82.81 82 TRP A C 1
ATOM 634 O O . TRP A 1 82 ? 4.655 -3.492 -15.461 1.00 82.81 82 TRP A O 1
ATOM 644 N N . LEU A 1 83 ? 2.693 -2.520 -14.942 1.00 85.19 83 LEU A N 1
ATOM 645 C CA . LEU A 1 83 ? 2.496 -1.898 -16.254 1.00 85.19 83 LEU A CA 1
ATOM 646 C C . LEU A 1 83 ? 3.618 -0.905 -16.573 1.00 85.19 83 LEU A C 1
ATOM 648 O O . LEU A 1 83 ? 4.177 -0.950 -17.669 1.00 85.19 83 LEU A O 1
ATOM 652 N N . ILE A 1 84 ? 4.003 -0.069 -15.607 1.00 83.50 84 ILE A N 1
ATOM 653 C CA . ILE A 1 84 ? 5.116 0.876 -15.748 1.00 83.50 84 ILE A CA 1
ATOM 654 C C . ILE A 1 84 ? 6.433 0.125 -15.977 1.00 83.50 84 ILE A C 1
ATOM 656 O O . ILE A 1 84 ? 7.176 0.458 -16.897 1.00 83.50 84 ILE A O 1
ATOM 660 N N . ALA A 1 85 ? 6.711 -0.928 -15.203 1.00 78.69 85 ALA A N 1
ATOM 661 C CA . ALA A 1 85 ? 7.929 -1.722 -15.359 1.00 78.69 85 ALA A CA 1
ATOM 662 C C . ALA A 1 85 ? 8.009 -2.454 -16.713 1.00 78.69 85 ALA A C 1
ATOM 664 O O . ALA A 1 85 ? 9.110 -2.725 -17.197 1.00 78.69 85 ALA A O 1
ATOM 665 N N . ARG A 1 86 ? 6.860 -2.797 -17.313 1.00 80.19 86 ARG A N 1
ATOM 666 C CA . ARG A 1 86 ? 6.779 -3.560 -18.568 1.00 80.19 86 ARG A CA 1
ATOM 667 C C . ARG A 1 86 ? 6.731 -2.686 -19.821 1.00 80.19 86 ARG A C 1
ATOM 669 O O . ARG A 1 86 ? 7.343 -3.063 -20.817 1.00 80.19 86 ARG A O 1
ATOM 676 N N . TYR A 1 87 ? 5.996 -1.576 -19.789 1.00 80.81 87 TYR A N 1
ATOM 677 C CA . TYR A 1 87 ? 5.639 -0.810 -20.990 1.00 80.81 87 TYR A CA 1
ATOM 678 C C . TYR A 1 87 ? 6.259 0.587 -21.060 1.00 80.81 87 TYR A C 1
ATOM 680 O O . TYR A 1 87 ? 6.139 1.237 -22.097 1.00 80.81 87 TYR A O 1
ATOM 688 N N . ALA A 1 88 ? 6.923 1.073 -20.007 1.00 76.62 88 ALA A N 1
ATOM 689 C CA . ALA A 1 88 ? 7.517 2.403 -20.054 1.00 76.62 88 ALA A CA 1
ATOM 690 C C . ALA A 1 88 ? 8.663 2.460 -21.089 1.00 76.62 88 ALA A C 1
ATOM 692 O O . ALA A 1 88 ? 9.652 1.733 -20.948 1.00 76.62 88 ALA A O 1
ATOM 693 N N . PRO A 1 89 ? 8.577 3.346 -22.101 1.00 70.31 89 PRO A N 1
ATOM 694 C CA . PRO A 1 89 ? 9.583 3.441 -23.160 1.00 70.31 89 PRO A CA 1
ATOM 695 C C . PRO A 1 89 ? 10.900 4.045 -22.658 1.00 70.31 89 PRO A C 1
ATOM 697 O O . PRO A 1 89 ? 11.954 3.821 -23.246 1.00 70.31 89 PRO A O 1
ATOM 700 N N . ILE A 1 90 ? 10.847 4.805 -21.558 1.00 76.38 90 ILE A N 1
ATOM 701 C CA . ILE A 1 90 ? 11.991 5.508 -20.981 1.00 76.38 90 ILE A CA 1
ATOM 702 C C . ILE A 1 90 ? 12.246 4.965 -19.565 1.00 76.38 90 ILE A C 1
ATOM 704 O O . ILE A 1 90 ? 11.433 5.204 -18.666 1.00 76.38 90 ILE A O 1
ATOM 708 N N . PRO A 1 91 ? 13.387 4.295 -19.309 1.00 73.62 91 PRO A N 1
ATOM 709 C CA . PRO A 1 91 ? 13.664 3.662 -18.016 1.00 73.62 91 PRO A CA 1
ATOM 710 C C . PRO A 1 91 ? 13.727 4.660 -16.848 1.00 73.62 91 PRO A C 1
ATOM 712 O O . PRO A 1 91 ? 13.361 4.314 -15.728 1.00 73.62 91 PRO A O 1
ATOM 715 N N . ARG A 1 92 ? 14.110 5.922 -17.099 1.00 76.38 92 ARG A N 1
ATOM 716 C CA . ARG A 1 92 ? 14.079 6.992 -16.082 1.00 76.38 92 ARG A CA 1
ATOM 717 C C . ARG A 1 92 ? 12.656 7.368 -15.654 1.00 76.38 92 ARG A C 1
ATOM 719 O O . ARG A 1 92 ? 12.419 7.563 -14.467 1.00 76.38 92 ARG A O 1
ATOM 726 N N . MET A 1 93 ? 11.705 7.426 -16.591 1.00 77.44 93 MET A N 1
ATOM 727 C CA . MET A 1 93 ? 10.292 7.670 -16.268 1.00 77.44 93 MET A CA 1
ATOM 728 C C . MET A 1 93 ? 9.680 6.478 -15.530 1.00 77.44 93 MET A C 1
ATOM 730 O O . MET A 1 93 ? 8.919 6.669 -14.584 1.00 77.44 93 MET A O 1
ATOM 734 N N . ALA A 1 94 ? 10.072 5.255 -15.904 1.00 79.19 94 ALA A N 1
ATOM 735 C CA . ALA A 1 94 ? 9.664 4.042 -15.200 1.00 79.19 94 ALA A CA 1
ATOM 736 C C . ALA A 1 94 ? 10.118 4.051 -13.733 1.00 79.19 94 ALA A C 1
ATOM 738 O O . ALA A 1 94 ? 9.334 3.763 -12.830 1.00 79.19 94 ALA A O 1
ATOM 739 N N . ALA A 1 95 ? 11.377 4.434 -13.499 1.00 76.88 95 ALA A N 1
ATOM 740 C CA . ALA A 1 95 ? 11.948 4.550 -12.163 1.00 76.88 95 ALA A CA 1
ATOM 741 C C . ALA A 1 95 ? 11.241 5.625 -11.323 1.00 76.88 95 ALA A C 1
ATOM 743 O O . ALA A 1 95 ? 10.913 5.363 -10.170 1.00 76.88 95 ALA A O 1
ATOM 744 N N . ALA A 1 96 ? 10.954 6.798 -11.900 1.00 82.19 96 ALA A N 1
ATOM 745 C CA . ALA A 1 96 ? 10.223 7.860 -11.210 1.00 82.19 96 ALA A CA 1
ATOM 746 C C . ALA A 1 96 ? 8.798 7.422 -10.825 1.00 82.19 96 ALA A C 1
ATOM 748 O O . ALA A 1 96 ? 8.390 7.601 -9.680 1.00 82.19 96 ALA A O 1
ATOM 749 N N . GLY A 1 97 ? 8.066 6.781 -11.745 1.00 81.94 97 GLY A N 1
ATOM 750 C CA . GLY A 1 97 ? 6.722 6.263 -11.470 1.00 81.94 97 GLY A CA 1
ATOM 751 C C . GLY A 1 97 ? 6.713 5.196 -10.371 1.00 81.94 97 GLY A C 1
ATOM 752 O O . GLY A 1 97 ? 5.916 5.273 -9.438 1.00 81.94 97 GLY A O 1
ATOM 753 N N . LEU A 1 98 ? 7.646 4.240 -10.427 1.00 83.19 98 LEU A N 1
ATOM 754 C CA . LEU A 1 98 ? 7.799 3.223 -9.383 1.00 83.19 98 LEU A CA 1
ATOM 755 C C . LEU A 1 98 ? 8.222 3.820 -8.036 1.00 83.19 98 LEU A C 1
ATOM 757 O O . LEU A 1 98 ? 7.754 3.345 -7.008 1.00 83.19 98 LEU A O 1
ATOM 761 N N . ALA A 1 99 ? 9.056 4.863 -8.023 1.00 81.12 99 ALA A N 1
ATOM 762 C CA . ALA A 1 99 ? 9.446 5.553 -6.794 1.00 81.12 99 ALA A CA 1
ATOM 763 C C . ALA A 1 99 ? 8.261 6.280 -6.140 1.00 81.12 99 ALA A C 1
ATOM 765 O O . ALA A 1 99 ? 8.109 6.209 -4.923 1.00 81.12 99 ALA A O 1
ATOM 766 N N . ILE A 1 100 ? 7.392 6.918 -6.934 1.00 84.38 100 ILE A N 1
ATOM 767 C CA . ILE A 1 100 ? 6.158 7.539 -6.427 1.00 84.38 100 ILE A CA 1
ATOM 768 C C . ILE A 1 100 ? 5.242 6.469 -5.827 1.00 84.38 100 ILE A C 1
ATOM 770 O O . ILE A 1 100 ? 4.802 6.614 -4.689 1.00 84.38 100 ILE A O 1
ATOM 774 N N . ILE A 1 101 ? 4.999 5.371 -6.552 1.00 84.44 101 ILE A N 1
ATOM 775 C CA . ILE A 1 101 ? 4.168 4.256 -6.068 1.00 84.44 101 ILE A CA 1
ATOM 776 C C . ILE A 1 101 ? 4.747 3.677 -4.774 1.00 84.44 101 ILE A C 1
ATOM 778 O O . ILE A 1 101 ? 4.018 3.480 -3.804 1.00 84.44 101 ILE A O 1
ATOM 782 N N . LEU A 1 102 ? 6.060 3.450 -4.733 1.00 82.25 102 LEU A N 1
ATOM 783 C CA . LEU A 1 102 ? 6.746 2.956 -3.546 1.00 82.25 102 LEU A CA 1
ATOM 784 C C . LEU A 1 102 ? 6.595 3.924 -2.363 1.00 82.25 102 LEU A C 1
ATOM 786 O O . LEU A 1 102 ? 6.298 3.481 -1.257 1.00 82.25 102 LEU A O 1
ATOM 790 N N . GLY A 1 103 ? 6.745 5.231 -2.590 1.00 83.12 103 GLY A N 1
ATOM 791 C CA . GLY A 1 103 ? 6.544 6.254 -1.563 1.00 83.12 103 GLY A CA 1
ATOM 792 C C . GLY A 1 103 ? 5.118 6.261 -1.007 1.00 83.12 103 GLY A C 1
ATOM 793 O O . GLY A 1 103 ? 4.937 6.331 0.208 1.00 83.12 103 GLY A O 1
ATOM 794 N N . VAL A 1 104 ? 4.111 6.107 -1.873 1.00 83.75 104 VAL A N 1
ATOM 795 C CA . VAL A 1 104 ? 2.703 5.987 -1.460 1.00 83.75 104 VAL A CA 1
ATOM 796 C C . VAL A 1 104 ? 2.500 4.751 -0.585 1.00 83.75 104 VAL A C 1
ATOM 798 O O . VAL A 1 104 ? 1.930 4.869 0.496 1.00 83.75 104 VAL A O 1
ATOM 801 N N . VAL A 1 105 ? 3.017 3.590 -0.994 1.00 79.88 105 VAL A N 1
ATOM 802 C CA . VAL A 1 105 ? 2.913 2.346 -0.210 1.00 79.88 105 VAL A CA 1
ATOM 803 C C . VAL A 1 105 ? 3.590 2.494 1.157 1.00 79.88 105 VAL A C 1
ATOM 805 O O . VAL A 1 105 ? 2.990 2.164 2.182 1.00 79.88 105 VAL A O 1
ATOM 808 N N . ILE A 1 106 ? 4.805 3.049 1.196 1.00 82.50 106 ILE A N 1
ATOM 809 C CA . ILE A 1 106 ? 5.553 3.270 2.443 1.00 82.50 106 ILE A CA 1
ATOM 810 C C . ILE A 1 106 ? 4.828 4.251 3.369 1.00 82.50 106 ILE A C 1
ATOM 812 O O . ILE A 1 106 ? 4.870 4.054 4.576 1.00 82.50 106 ILE A O 1
ATOM 81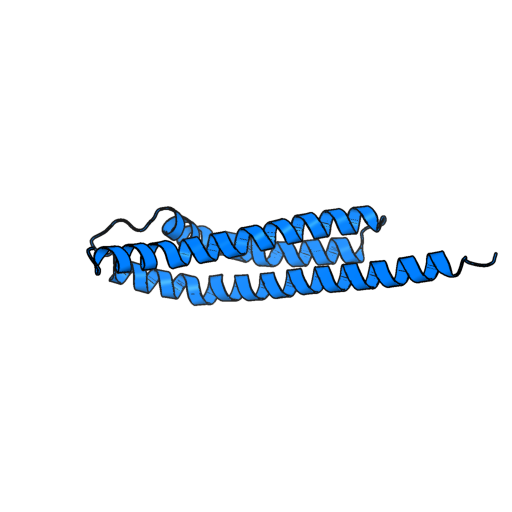6 N N . ALA A 1 107 ? 4.153 5.281 2.853 1.00 82.56 107 ALA A N 1
ATOM 817 C CA . ALA A 1 107 ? 3.375 6.208 3.677 1.00 82.56 107 ALA A CA 1
ATOM 818 C C . ALA A 1 107 ? 2.045 5.597 4.156 1.00 82.56 107 ALA A C 1
ATOM 820 O O . ALA A 1 107 ? 1.605 5.836 5.284 1.00 82.56 107 ALA A O 1
ATOM 821 N N . GLN A 1 108 ? 1.407 4.783 3.315 1.00 77.44 108 GLN A N 1
ATOM 822 C CA . GLN A 1 108 ? 0.102 4.196 3.598 1.00 77.44 108 GLN A CA 1
ATOM 823 C C . GLN A 1 108 ? 0.180 3.111 4.679 1.00 77.44 108 GLN A C 1
ATOM 825 O O . GLN A 1 108 ? -0.722 3.025 5.514 1.00 77.44 108 GLN A O 1
ATOM 830 N N . VAL A 1 109 ? 1.245 2.301 4.708 1.00 76.31 109 VAL A N 1
ATOM 831 C CA . VAL A 1 109 ? 1.406 1.221 5.699 1.00 76.31 109 VAL A CA 1
ATOM 832 C C . VAL A 1 109 ? 1.401 1.756 7.146 1.00 76.31 109 VAL A C 1
ATOM 834 O O . VAL A 1 109 ? 0.504 1.363 7.893 1.00 76.31 109 VAL A O 1
ATOM 837 N N . PRO A 1 110 ? 2.276 2.695 7.564 1.00 77.25 110 PRO A N 1
ATOM 838 C CA . PRO A 1 110 ? 2.256 3.283 8.902 1.00 77.25 110 PRO A CA 1
ATOM 839 C C . PRO A 1 110 ? 0.939 3.974 9.221 1.00 77.25 110 PRO A C 1
ATOM 841 O O . PRO A 1 110 ? 0.464 3.856 10.343 1.00 77.25 110 PRO A O 1
ATOM 844 N N . LEU A 1 111 ? 0.328 4.659 8.247 1.00 78.38 111 LEU A N 1
ATOM 845 C CA . LEU A 1 111 ? -0.954 5.329 8.449 1.00 78.38 111 LEU A CA 1
ATOM 846 C C . LEU A 1 111 ? -2.056 4.317 8.789 1.00 78.38 111 LEU A C 1
ATOM 848 O O . LEU A 1 111 ? -2.787 4.501 9.760 1.00 78.38 111 LEU A O 1
ATOM 852 N N . THR A 1 112 ? -2.144 3.222 8.029 1.00 73.25 112 THR A N 1
ATOM 853 C CA . THR A 1 112 ? -3.128 2.157 8.278 1.00 73.25 112 THR A CA 1
ATOM 854 C C . THR A 1 112 ? -2.850 1.403 9.575 1.00 73.25 112 THR A C 1
ATOM 856 O O . THR A 1 112 ? -3.774 1.179 10.353 1.00 73.25 112 THR A O 1
ATOM 859 N N . THR A 1 113 ? -1.587 1.101 9.876 1.00 75.56 113 THR A N 1
ATOM 860 C CA . THR A 1 113 ? -1.189 0.485 11.148 1.00 75.56 113 THR A CA 1
ATOM 861 C C . THR A 1 113 ? -1.493 1.398 12.337 1.00 75.56 113 THR A C 1
ATOM 863 O O . THR A 1 113 ? -2.067 0.947 13.323 1.00 75.56 113 THR A O 1
ATOM 866 N N . PHE A 1 114 ? -1.172 2.691 12.249 1.00 76.75 114 PHE A N 1
ATOM 867 C CA . PHE A 1 114 ? -1.464 3.664 13.300 1.00 76.75 114 PHE A CA 1
ATOM 868 C C . PHE A 1 114 ? -2.968 3.842 13.489 1.00 76.75 114 PHE A C 1
ATOM 870 O O . PHE A 1 114 ? -3.433 3.870 14.620 1.00 76.75 114 PHE A O 1
ATOM 877 N N . ALA A 1 115 ? -3.751 3.900 12.413 1.00 73.75 115 ALA A N 1
ATOM 878 C CA . ALA A 1 115 ? -5.204 3.984 12.508 1.00 73.75 115 ALA A CA 1
ATOM 879 C C . ALA A 1 115 ? -5.824 2.751 13.192 1.00 73.75 115 ALA A C 1
ATOM 881 O O . ALA A 1 115 ? -6.783 2.901 13.948 1.00 73.75 115 ALA A O 1
ATOM 882 N N . LEU A 1 116 ? -5.255 1.557 12.978 1.00 72.31 116 LEU A N 1
ATOM 883 C CA . LEU A 1 116 ? -5.685 0.324 13.645 1.00 72.31 116 LEU A CA 1
ATOM 884 C C . LEU A 1 116 ? -5.187 0.223 15.098 1.00 72.31 116 LEU A C 1
ATOM 886 O O . LEU A 1 116 ? -5.888 -0.331 15.935 1.00 72.31 116 LEU A O 1
ATOM 890 N N . LE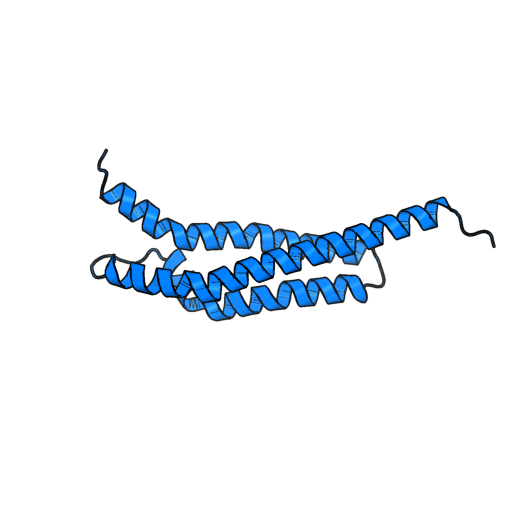U A 1 117 ? -4.013 0.766 15.436 1.00 74.25 117 LEU A N 1
ATOM 891 C CA . LEU A 1 117 ? -3.447 0.687 16.794 1.00 74.25 117 LEU A CA 1
ATOM 892 C C . LEU A 1 117 ? -3.811 1.873 17.699 1.00 74.25 117 LEU A C 1
ATOM 894 O O . LEU A 1 117 ? -3.815 1.728 18.920 1.00 74.25 117 LEU A O 1
ATOM 898 N N . ALA A 1 118 ? -4.146 3.038 17.144 1.00 72.25 118 ALA A N 1
ATOM 899 C CA . ALA A 1 118 ? -4.492 4.238 17.907 1.00 72.25 118 ALA A CA 1
ATOM 900 C C . ALA A 1 118 ? -5.621 4.023 18.935 1.00 72.25 118 ALA A C 1
ATOM 902 O O . ALA A 1 118 ? -5.489 4.532 20.054 1.00 72.25 118 ALA A O 1
ATOM 903 N N . PRO A 1 119 ? -6.697 3.265 18.639 1.00 65.94 119 PRO A N 1
ATOM 904 C CA . PRO A 1 119 ? -7.729 2.991 19.634 1.00 65.94 119 PRO A CA 1
ATOM 905 C C . PRO A 1 119 ? -7.211 2.105 20.777 1.00 65.94 119 PRO A C 1
ATOM 907 O O . PRO A 1 119 ? -7.533 2.358 21.936 1.00 65.94 119 PRO A O 1
ATOM 910 N N . VAL A 1 120 ? -6.340 1.133 20.479 1.00 70.81 120 VAL A N 1
ATOM 911 C CA . VAL A 1 120 ? -5.709 0.256 21.484 1.00 70.81 120 VAL A CA 1
ATOM 912 C C . VAL A 1 120 ? -4.791 1.062 22.407 1.00 70.81 120 VAL A C 1
ATOM 914 O O . VAL A 1 120 ? -4.854 0.912 23.624 1.00 70.81 120 VAL A O 1
ATOM 917 N N . ILE A 1 121 ? -3.987 1.975 21.853 1.00 70.69 121 ILE A N 1
ATOM 918 C CA . ILE A 1 121 ? -3.096 2.848 22.637 1.00 70.69 121 ILE A CA 1
ATOM 919 C C . ILE A 1 121 ? -3.908 3.748 23.578 1.00 70.69 121 ILE A C 1
ATOM 921 O O . ILE A 1 121 ? -3.562 3.888 24.751 1.00 70.69 121 ILE A O 1
ATOM 925 N N . ARG A 1 122 ? -5.013 4.337 23.093 1.00 68.31 122 ARG A N 1
ATOM 926 C CA . ARG A 1 122 ? -5.913 5.138 23.941 1.00 68.31 122 ARG A CA 1
ATOM 927 C C . ARG A 1 122 ? -6.525 4.310 25.066 1.00 68.31 122 ARG A C 1
ATOM 929 O O . ARG A 1 122 ? -6.598 4.802 26.190 1.00 68.31 122 ARG A O 1
ATOM 936 N N . LEU A 1 123 ? -6.931 3.074 24.781 1.00 68.44 123 LEU A N 1
ATOM 937 C CA . LEU A 1 123 ? -7.478 2.175 25.790 1.00 68.44 123 LEU A CA 1
ATOM 938 C C . LEU A 1 123 ? -6.448 1.880 26.887 1.00 68.44 123 LEU A C 1
ATOM 940 O O . LEU A 1 123 ? -6.744 2.100 28.060 1.00 68.44 123 LEU A O 1
ATOM 944 N N . VAL A 1 124 ? -5.232 1.473 26.513 1.00 72.19 124 VAL A N 1
ATOM 945 C CA . VAL A 1 124 ? -4.143 1.179 27.461 1.00 72.19 124 VAL A CA 1
ATOM 946 C C . VAL A 1 124 ? -3.818 2.398 28.327 1.00 72.19 124 VAL A C 1
ATOM 948 O O . VAL A 1 124 ? -3.735 2.275 29.547 1.00 72.19 124 VAL A O 1
ATOM 951 N N . ASN A 1 125 ? -3.723 3.588 27.728 1.00 73.06 125 ASN A N 1
ATOM 952 C CA . ASN A 1 125 ? -3.478 4.825 28.476 1.00 73.06 125 ASN A CA 1
ATOM 953 C C . ASN A 1 125 ? -4.626 5.178 29.433 1.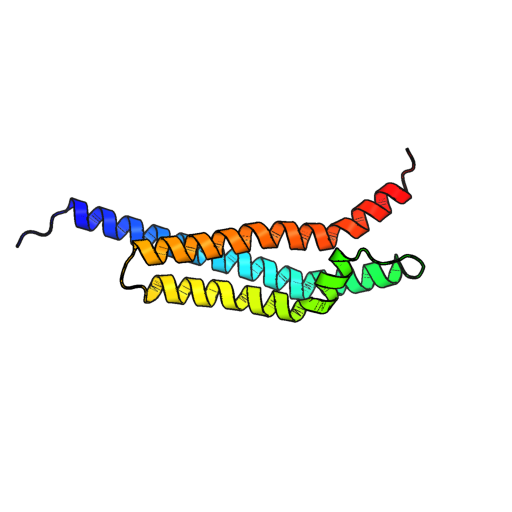00 73.06 125 ASN A C 1
ATOM 955 O O . ASN A 1 125 ? -4.381 5.764 30.481 1.00 73.06 125 ASN A O 1
ATOM 959 N N . SER A 1 126 ? -5.871 4.821 29.100 1.00 65.88 126 SER A N 1
ATOM 960 C CA . SER A 1 126 ? -7.013 5.041 29.997 1.00 65.88 126 SER A CA 1
ATOM 961 C C . SER A 1 126 ? -7.083 4.042 31.158 1.00 65.88 126 SER A C 1
ATOM 963 O O . SER A 1 126 ? -7.682 4.355 32.182 1.00 65.88 126 SER A O 1
ATOM 965 N N . LEU A 1 127 ? -6.477 2.858 31.007 1.00 67.06 127 LEU A N 1
ATOM 966 C CA . LEU A 1 127 ? -6.434 1.800 32.026 1.00 67.06 127 LEU A CA 1
ATOM 967 C C . LEU A 1 127 ? -5.211 1.896 32.946 1.00 67.06 127 LEU A C 1
ATOM 969 O O . LEU A 1 127 ? -5.230 1.345 34.042 1.00 67.06 127 LEU A O 1
ATOM 973 N N . SER A 1 128 ? -4.159 2.588 32.513 1.00 62.44 128 SER A N 1
ATOM 974 C CA . SER A 1 128 ? -2.958 2.852 33.303 1.00 62.44 128 SER A CA 1
ATOM 975 C C . SER A 1 128 ? -2.859 4.353 33.598 1.00 62.44 128 SER A C 1
ATOM 977 O O . SER A 1 128 ? -2.053 5.034 32.955 1.00 62.44 128 SER A O 1
ATOM 979 N N . PRO A 1 129 ? -3.668 4.895 34.531 1.00 54.19 129 PRO A N 1
ATOM 980 C CA . PRO A 1 129 ? -3.524 6.281 34.949 1.00 54.19 129 PRO A CA 1
ATOM 981 C C . PRO A 1 129 ? -2.127 6.461 35.554 1.00 54.19 129 PRO A C 1
ATOM 983 O O . PRO A 1 129 ? -1.756 5.768 36.501 1.00 54.19 129 PRO A O 1
ATOM 986 N N . LYS A 1 130 ? -1.333 7.339 34.942 1.00 53.00 130 LYS A N 1
ATOM 987 C CA . LYS A 1 130 ? -0.155 7.917 35.588 1.00 53.00 130 LYS A CA 1
ATOM 988 C C . LYS A 1 130 ? -0.589 9.049 36.502 1.00 53.00 130 LYS A C 1
ATOM 990 O O . LYS A 1 130 ? -1.519 9.780 36.093 1.00 53.00 130 LYS A O 1
#

pLDDT: mean 74.93, std 8.51, range [52.28, 87.0]

Radius of gyration: 20.52 Å; chains: 1; bounding box: 50×19×70 Å

Foldseek 3Di:
DDDDVVVVVVVVVLLVVLVVLLVVLLVLLVVQLCCLVPVLVVLVVVCCVVQVPHDQPPLNVVCNVCSVVSNVLSVVLSVVSVCLSPPPPDSVVNVVSSVVSSVCSVVVVVSSVCSSCVVVVVVVCVVDPD

=== Feature glossary ===
The record interleaves many kinds of information about one protein. Here is each kind framed as the question it answers.

Q: What does the local fold look like, residue by residue?
A: A 3Di character summarizes, for each residue, the relative orientation of the Cα frame of its nearest spatial neighbor. Because it encodes fold topology rather than chemistry, 3Di alignments detect remote structural similarity that sequence alignment misses.

Q: Which residues are in helices, strands, or loops?
A: Secondary structure is the local, repeating backbone conformation. DSSP classifies it into eight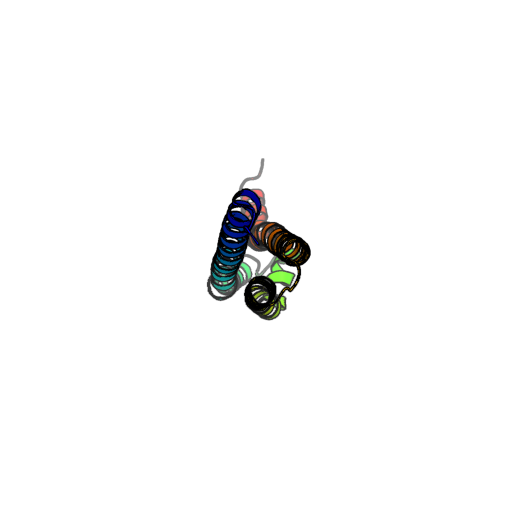 states by reading the hydrogen-bond network: three helix types (H, G, I), two β types (E, B), two non-regular types (T, S), and unstructured coil (-).

Q: How big and how compact is the whole molecule?
A: Three whole-structure scalars: the radius of gyration (RMS distance of Cα from centroid, in Å), the count of Cα–Cα contacts (pairs closer than 8 Å and separated by more than four residues in sequence — i.e. tertiary, not local, contacts), and the bounding-box dimensions. Together they distinguish compact globular folds from extended fibres or disordered chains.

Q: How confident is the AlphaFold model at each residue?
A: For AlphaFold models, the B-factor field carries pLDDT — the model's own estimate of local accuracy on a 0–100 scale. Regions with pLDDT<50 should be treated as essentially unmodeled; they often correspond to intrinsically disordered segments.

Q: What family and function is it annotated with?
A: Functional annotations link the protein to curated databases. InterPro entries identify conserved domains and families by matching the sequence against member-database signatures (Pfam, PROSITE, CDD, …). Gene Ontology (GO) terms describe molecular function, biological process, and cellular component in a controlled vocabulary. CATH places the structure in a hierarchical fold classification (Class/Architecture/Topology/Homologous-superfamily). The organism is the source species.

Q: What known structures does this most resemble?
A: Nearest PDB neighbors are the top structural matches found by Foldseek when searching this structure against the entire Protein Data Bank. Each hit reports a TM-score (0 to 1; >0.5 almost always implies the same fold) and an E-value. These are *structural* homologs — they may share no detectable sequence similarity.

Q: Which residues are buried vs exposed?
A: Solvent-accessible surface area (SASA) is the area in Å² traced out by the centre of a 1.4 Å probe sphere (a water molecule) rolled over the protein's van der Waals surface (Shrake–Rupley / Lee–Richards construction). Buried residues have near-zero SASA; fully exposed residues can exceed 200 Å². The total SASA scales roughly with the number of surface residues.

Q: What are the backbone torsion angles?
A: φ (phi) and ψ (psi) are the two rotatable backbone dihedrals per residue: φ is the C(i-1)–N–Cα–C torsion, ψ is the N–Cα–C–N(i+1) torsion, both in degrees on (−180°, 180°]. α-helical residues cluster near (−60°, −45°); β-strand residues near (−120°, +130°). A Ramachandran plot is simply a scatter of (φ, ψ) for every residue.

Q: Are the domains correctly placed relative to each other?
A: Predicted aligned error is AlphaFold's pairwise confidence. Unlike pLDDT (per-residue), PAE is per-residue-pair and captures whether two parts of the structure are correctly placed relative to each other. Units are ångströms of expected positional error.

Q: What if only a Cα trace is available?
A: P-SEA three-state annotation labels each residue as helix, strand, or coil based purely on the geometry of the Cα trace. It serves as a fallback when the full backbone (and thus DSSP) is unavailable.

Q: What is the amino-acid chain?
A: This is the polypeptide sequence — one letter per residue, N-terminus first. Length ranges from a few dozen residues for small domains to over a thousand for large multi-domain proteins.

Q: What do the rendered images show?
A: The six renders are orthographic views along the three Cartesian axes in both directions. Representation (cartoon, sticks, or surface) and color scheme (sequence-rainbow or by-chain) vary across proteins so the training set covers all the common visualization conventions.

Q: What do the diagnostic plots show?
A: Plot images: a contact map (which residues are close in 3D, as an N×N binary image), a Ramachandran scatter (backbone torsion angles, revealing secondary-structure composition at a glance), and — for AlphaFold structures — a PAE heatmap (pairwise prediction confidence).

Q: How mobile is each atom in the crystal?
A: B-factor (Debye–Waller factor) reflects atomic displacement in the crystal lattice. It is an experimental observable (units Å²), not a prediction; low values mean the atom is pinned down, high values mean it moves or is heterogeneous across the crystal.

Q: Where is each backbone atom in 3D?
A: The mmCIF table is the protein's shape written out atom by atom. For each backbone N, Cα, C, and carbonyl O, it records an (x, y, z) coordinate triple in Å plus the residue type, chain letter, and residue number.